Protein AF-F7RXR9-F1 (afdb_monomer_lite)

Foldseek 3Di:
DDDPDLLVVLLVCLVVLVVVNDDPVVVVSNVVVLVVDVVSVVVSVVVVVVVVVVVVVVCVVPVVVCVVVVVPVPVVVVVVVVVVVVVVVVCCVVVVVVVVVLVCCLPPDPPDDPVVNVVVVVVVVVVVVVVVVVVVVVVVCVVPPPCPPDDD

Secondary structure (DSSP, 8-state):
--PPPTTHHHHHHHHHHHTT-S-HHHHHHHHHHHTT-HHHHHHHHHHHHHHHHHHHHHHHHS-TTTHHHHHT-HHHHHHHHHHHHHHHHHHHHHHHHHHHHHHHHHHH--SS-HHHHHHHHHHHHHHHHHHHHHHHHHHHHHHS-GGGG---

Sequence (152 aa):
MNKPNPCEAVEEKLSAYLDDELTQQEQQRIYLHIQQCPECSALLQELESMRTDVKDALLTSVDARDLPTILNDQPARWLSWIGWSLFALGFLLVGGFFVWELSRELLTDTGTPWWLRLGVAGLYLGLAVLFLSVLRQRIVARKTDKYKKVNL

pLDDT: mean 82.86, std 12.62, range [37.34, 96.31]

Radius of gyration: 32.31 Å; chains: 1; bounding box: 50×61×84 Å

Structure (mmCIF, N/CA/C/O backbone):
data_AF-F7RXR9-F1
#
_entry.id   AF-F7RXR9-F1
#
loop_
_atom_site.group_PDB
_atom_site.id
_atom_site.type_symbol
_atom_site.label_atom_id
_atom_site.label_alt_id
_atom_site.label_comp_id
_atom_site.label_asym_id
_atom_site.label_entity_id
_atom_site.label_seq_id
_atom_site.pdbx_PDB_ins_code
_atom_site.Cartn_x
_atom_site.Cartn_y
_atom_site.Cartn_z
_atom_site.occupancy
_atom_site.B_iso_or_equiv
_atom_site.auth_seq_id
_atom_site.auth_comp_id
_atom_site.auth_asym_id
_atom_site.auth_atom_id
_atom_site.pdbx_PDB_model_num
ATOM 1 N N . MET A 1 1 ? -14.322 -44.757 32.107 1.00 37.34 1 MET A N 1
ATOM 2 C CA . MET A 1 1 ? -14.606 -43.466 31.447 1.00 37.34 1 MET A CA 1
ATOM 3 C C . MET A 1 1 ? -15.000 -42.497 32.545 1.00 37.34 1 MET A C 1
ATOM 5 O O . MET A 1 1 ? -16.121 -42.576 33.033 1.00 37.34 1 MET A O 1
ATOM 9 N N . ASN A 1 2 ? -14.037 -41.719 33.042 1.00 43.66 2 ASN A N 1
ATOM 10 C CA . ASN A 1 2 ? -14.269 -40.759 34.118 1.00 43.66 2 ASN A CA 1
ATOM 11 C C . ASN A 1 2 ? -15.063 -39.598 33.507 1.00 43.66 2 ASN A C 1
ATOM 13 O O . ASN A 1 2 ? -14.583 -38.988 32.555 1.00 43.66 2 ASN A O 1
ATOM 17 N N . LYS A 1 3 ? -16.306 -39.370 33.943 1.00 45.56 3 LYS A N 1
ATOM 18 C CA . LYS A 1 3 ? -17.036 -38.167 33.524 1.00 45.56 3 LYS A CA 1
ATOM 19 C C . LYS A 1 3 ? -16.271 -36.978 34.118 1.00 45.56 3 LYS A C 1
ATOM 21 O O . LYS A 1 3 ? -16.065 -37.015 35.331 1.00 45.56 3 LYS A O 1
ATOM 26 N N . PRO A 1 4 ? -15.835 -35.987 33.319 1.00 56.62 4 PRO A N 1
ATOM 27 C CA . PRO A 1 4 ? -15.226 -34.791 33.884 1.00 56.62 4 PRO A CA 1
ATOM 28 C C . PRO A 1 4 ? -16.232 -34.167 34.846 1.00 56.62 4 PRO A C 1
ATOM 30 O O . PRO A 1 4 ? -17.446 -34.179 34.588 1.00 56.62 4 PRO A O 1
ATOM 33 N N . ASN A 1 5 ? -15.742 -33.693 35.988 1.00 71.31 5 ASN A N 1
ATOM 34 C CA . ASN A 1 5 ? -16.604 -32.983 36.920 1.00 71.31 5 ASN A CA 1
ATOM 35 C C . ASN A 1 5 ? -17.209 -31.778 36.179 1.00 71.31 5 ASN A C 1
ATOM 37 O O . ASN A 1 5 ? -16.520 -31.155 35.374 1.00 71.31 5 ASN A O 1
ATOM 41 N N . PRO A 1 6 ? -18.488 -31.433 36.408 1.00 73.50 6 PRO A N 1
ATOM 42 C CA . PRO A 1 6 ? -19.159 -30.367 35.663 1.00 73.50 6 PRO A CA 1
ATOM 43 C C . PRO A 1 6 ? -18.424 -29.019 35.736 1.00 73.50 6 PRO A C 1
ATOM 45 O O . PRO A 1 6 ? -18.551 -28.229 34.809 1.00 73.50 6 PRO A O 1
ATOM 48 N N . CYS A 1 7 ? -17.626 -28.791 36.783 1.00 83.06 7 CYS A N 1
ATOM 49 C CA . CYS A 1 7 ? -16.776 -27.611 36.935 1.00 83.06 7 CYS A CA 1
ATOM 50 C C . CYS A 1 7 ? -15.561 -27.607 35.987 1.00 83.06 7 CYS A C 1
ATOM 52 O O . CYS A 1 7 ? -15.227 -26.563 35.447 1.00 83.06 7 CYS A O 1
ATOM 54 N N . GLU A 1 8 ? -14.944 -28.763 35.719 1.00 84.44 8 GLU A N 1
ATOM 55 C CA . GLU A 1 8 ? -13.750 -28.893 34.860 1.00 84.44 8 GLU A CA 1
ATOM 56 C C . GLU A 1 8 ? -14.064 -28.494 33.408 1.00 84.44 8 GLU A C 1
ATOM 58 O O . GLU A 1 8 ? -13.323 -27.754 32.768 1.00 84.44 8 GLU A O 1
ATOM 63 N N . ALA A 1 9 ? -15.236 -28.903 32.911 1.00 85.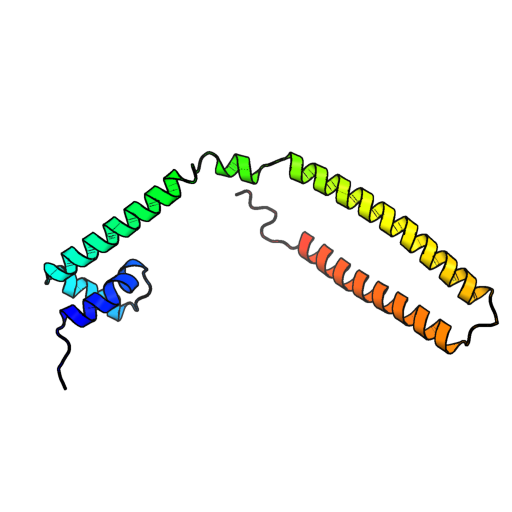00 9 ALA A N 1
ATOM 64 C CA . ALA A 1 9 ? -15.713 -28.533 31.577 1.00 85.00 9 ALA A CA 1
ATOM 65 C C . ALA A 1 9 ? -16.126 -27.052 31.457 1.00 85.00 9 ALA A C 1
ATOM 67 O O . ALA A 1 9 ? -16.234 -26.530 30.345 1.00 85.00 9 ALA A O 1
ATOM 68 N N . VAL A 1 10 ? -16.426 -26.396 32.582 1.00 88.56 10 VAL A N 1
ATOM 69 C CA . VAL A 1 10 ? -16.745 -24.964 32.628 1.00 88.56 10 VAL A CA 1
ATOM 70 C C . VAL A 1 10 ? -15.463 -24.151 32.681 1.00 88.56 10 VAL A C 1
ATOM 72 O O . VAL A 1 10 ? -15.344 -23.195 31.925 1.00 88.56 10 VAL A O 1
ATOM 75 N N . GLU A 1 11 ? -14.497 -24.567 33.498 1.00 88.69 11 GLU A N 1
ATOM 76 C CA . GLU A 1 11 ? -13.190 -23.925 33.629 1.00 88.69 11 GLU A CA 1
ATOM 77 C C . GLU A 1 11 ? -12.469 -23.801 32.280 1.00 88.69 11 GLU A C 1
ATOM 79 O O . GLU A 1 11 ? -12.067 -22.703 31.901 1.00 88.69 11 GLU A O 1
ATOM 84 N N . GLU A 1 12 ? -12.433 -24.880 31.489 1.00 89.69 12 GLU A N 1
ATOM 85 C CA . GLU A 1 12 ? -11.850 -24.880 30.137 1.00 89.69 12 GLU A CA 1
ATOM 86 C C . GLU A 1 12 ? -12.509 -23.847 29.200 1.00 89.69 12 GLU A C 1
ATOM 88 O O . GLU A 1 12 ? -11.875 -23.321 28.285 1.00 89.69 12 GLU A O 1
ATOM 93 N N . LYS A 1 13 ? -13.788 -23.528 29.429 1.00 92.12 13 LYS A N 1
ATOM 94 C CA . LYS A 1 13 ? -14.592 -22.651 28.567 1.00 92.12 13 LYS A CA 1
ATOM 95 C C . LYS A 1 13 ? -14.810 -21.246 29.128 1.00 92.12 13 LYS A C 1
ATOM 97 O O . LYS A 1 13 ? -15.444 -20.439 28.452 1.00 92.12 13 LYS A O 1
ATOM 102 N N . LEU A 1 14 ? -14.291 -20.924 30.314 1.00 92.62 14 LEU A N 1
ATOM 103 C CA . LEU A 1 14 ? -14.461 -19.604 30.938 1.00 92.62 14 LEU A CA 1
ATOM 104 C C . LEU A 1 14 ? -13.803 -18.482 30.121 1.00 92.62 14 LEU A C 1
ATOM 106 O O . LEU A 1 14 ? -14.412 -17.429 29.951 1.00 92.62 14 LEU A O 1
ATOM 110 N N . SER A 1 15 ? -12.612 -18.711 29.555 1.00 92.12 15 SER A N 1
ATOM 111 C CA . SER A 1 15 ? -11.957 -17.719 28.681 1.00 92.12 15 SER A CA 1
ATOM 112 C C . SER A 1 15 ? -12.777 -17.466 27.413 1.00 92.12 15 SER A C 1
ATOM 114 O O . SER A 1 15 ? -13.075 -16.324 27.091 1.00 92.12 15 SER A O 1
ATOM 116 N N . ALA A 1 16 ? -13.231 -18.531 26.742 1.00 91.56 16 ALA A N 1
ATOM 117 C CA . ALA A 1 16 ? -14.076 -18.414 25.550 1.00 91.56 16 ALA A CA 1
ATOM 118 C C . ALA A 1 16 ? -15.435 -17.752 25.855 1.00 91.56 16 ALA A C 1
ATOM 120 O O . ALA A 1 16 ? -16.004 -17.071 25.005 1.00 91.56 16 ALA A O 1
ATOM 121 N N . TYR A 1 17 ? -15.961 -17.943 27.070 1.00 92.56 17 TYR A N 1
ATOM 122 C CA . TYR A 1 17 ? -17.148 -17.241 27.560 1.00 92.56 17 TYR A CA 1
ATOM 123 C C . TYR A 1 17 ? -16.893 -15.734 27.731 1.00 92.56 17 TYR A C 1
ATOM 125 O O . TYR A 1 17 ? -17.744 -14.938 27.347 1.00 92.56 17 TYR A O 1
ATOM 133 N N . LEU A 1 18 ? -15.731 -15.341 28.266 1.00 91.62 18 LEU A N 1
ATOM 134 C CA . LEU A 1 18 ? -15.341 -13.939 28.472 1.00 91.62 18 LEU A CA 1
ATOM 135 C C . LEU A 1 18 ? -15.111 -13.172 27.153 1.00 91.62 18 LEU A C 1
ATOM 137 O O . LEU A 1 18 ? -15.303 -11.950 27.101 1.00 91.62 18 LEU A O 1
ATOM 141 N N . ASP A 1 19 ? -14.708 -13.892 26.107 1.00 91.25 19 ASP A N 1
ATOM 142 C CA . ASP A 1 19 ? -14.423 -13.361 24.769 1.00 91.25 19 ASP A CA 1
ATOM 143 C C . ASP A 1 19 ? -15.622 -13.446 23.797 1.00 91.25 19 ASP A C 1
ATOM 145 O O . ASP A 1 19 ? -15.492 -13.078 22.631 1.00 91.25 19 ASP A O 1
ATOM 149 N N . ASP A 1 20 ? -16.798 -13.888 24.267 1.00 90.50 20 ASP A N 1
ATOM 150 C CA . ASP A 1 20 ? -18.017 -14.090 23.460 1.00 90.50 20 ASP A CA 1
ATOM 151 C C . ASP A 1 20 ? -17.833 -15.069 22.270 1.00 90.50 20 ASP A C 1
ATOM 153 O O . ASP A 1 20 ? -18.526 -14.988 21.253 1.00 90.50 20 ASP A O 1
ATOM 157 N N . GLU A 1 21 ? -16.924 -16.042 22.394 1.00 93.50 21 GLU A N 1
ATOM 158 C CA . GLU A 1 21 ? -16.600 -17.015 21.334 1.00 93.50 21 GLU A CA 1
ATOM 159 C C . GLU A 1 21 ? -17.428 -18.311 21.402 1.00 93.50 21 GLU A C 1
ATOM 161 O O . GLU A 1 21 ? -17.322 -19.189 20.540 1.00 93.50 21 GLU A O 1
ATOM 166 N N . LEU A 1 22 ? -18.269 -18.455 22.426 1.00 92.62 22 LEU A N 1
ATOM 167 C CA . LEU A 1 22 ? -19.099 -19.641 22.619 1.00 92.62 22 LEU A CA 1
ATOM 168 C C . LEU A 1 22 ? -20.391 -19.602 21.806 1.00 92.62 22 LEU A C 1
ATOM 170 O O . LEU A 1 22 ? -20.980 -18.556 21.536 1.00 92.62 22 LEU A O 1
ATOM 174 N N . THR A 1 23 ? -20.909 -20.786 21.482 1.00 92.44 23 THR A N 1
ATOM 175 C CA . THR A 1 23 ? -22.263 -20.886 20.930 1.00 92.44 23 THR A CA 1
ATOM 176 C C . THR A 1 23 ? -23.305 -20.469 21.975 1.00 92.44 23 THR A C 1
ATOM 178 O O . THR A 1 23 ? -23.107 -20.663 23.175 1.00 92.44 23 THR A O 1
ATOM 181 N N . GLN A 1 24 ? -24.476 -19.987 21.538 1.00 91.00 24 GLN A N 1
ATOM 182 C CA . GLN A 1 24 ? -25.568 -19.603 22.455 1.00 91.00 24 GLN A CA 1
ATOM 183 C C . GLN A 1 24 ? -25.940 -20.718 23.449 1.00 91.00 24 GLN A C 1
ATOM 185 O O . GLN A 1 24 ? -26.246 -20.459 24.613 1.00 91.00 24 GLN A O 1
ATOM 190 N N . GLN A 1 25 ? -25.896 -21.979 23.005 1.00 91.44 25 GLN A N 1
ATOM 191 C CA . GLN A 1 25 ? -26.193 -23.132 23.854 1.00 91.44 25 GLN A CA 1
ATOM 192 C C . GLN A 1 25 ? -25.144 -23.326 24.958 1.00 91.44 25 GLN A C 1
ATOM 194 O O . GLN A 1 25 ? -25.486 -23.708 26.078 1.00 91.44 25 GLN A O 1
ATOM 199 N N . GLU A 1 26 ? -23.870 -23.104 24.650 1.00 90.75 26 GLU A N 1
ATOM 200 C CA . GLU A 1 26 ? -22.767 -23.230 25.603 1.00 90.75 26 GLU A CA 1
ATOM 201 C C . GLU A 1 26 ? -22.729 -22.052 26.571 1.00 90.75 26 GLU A C 1
ATOM 203 O O . GLU A 1 26 ? -22.596 -22.270 27.774 1.00 90.75 26 GLU A O 1
ATOM 208 N N . GLN A 1 27 ? -22.954 -20.838 26.070 1.00 92.19 27 GLN A N 1
ATOM 209 C CA . GLN A 1 27 ? -23.037 -19.628 26.882 1.00 92.19 27 GLN A CA 1
ATOM 210 C C . GLN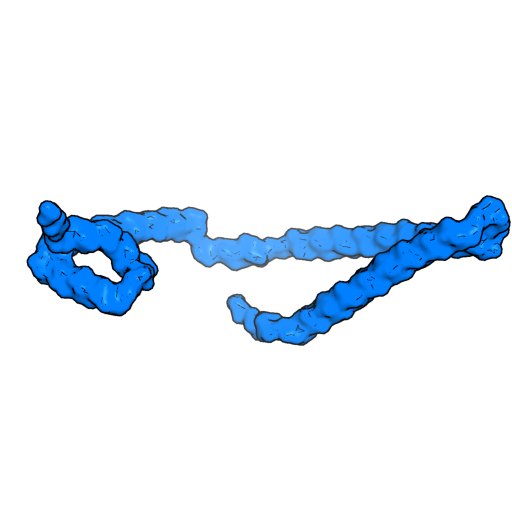 A 1 27 ? -24.142 -19.752 27.944 1.00 92.19 27 GLN A C 1
ATOM 212 O O . GLN A 1 27 ? -23.892 -19.513 29.124 1.00 92.19 27 GLN A O 1
ATOM 217 N N . GLN A 1 28 ? -25.329 -20.249 27.569 1.00 92.25 28 GLN A N 1
ATOM 218 C CA . GLN A 1 28 ? -26.424 -20.491 28.516 1.00 92.25 28 GLN A CA 1
ATOM 219 C C . GLN A 1 28 ? -26.076 -21.557 29.569 1.00 92.25 28 GLN A C 1
ATOM 221 O O . GLN A 1 28 ? -26.468 -21.439 30.730 1.00 92.25 28 GLN A O 1
ATOM 226 N N . ARG A 1 29 ? -25.352 -22.616 29.184 1.00 90.44 29 ARG A N 1
ATOM 227 C CA . ARG A 1 29 ? -24.930 -23.676 30.117 1.00 90.44 29 ARG A CA 1
ATOM 228 C C . ARG A 1 29 ? -23.943 -23.155 31.154 1.00 90.44 29 ARG A C 1
ATOM 230 O O . ARG A 1 29 ? -24.106 -23.461 32.331 1.00 90.44 29 ARG A O 1
ATOM 237 N N . ILE A 1 30 ? -22.957 -22.372 30.721 1.00 92.38 30 ILE A N 1
ATOM 238 C CA . ILE A 1 30 ? -21.977 -21.756 31.620 1.00 92.38 30 ILE A CA 1
ATOM 239 C C . ILE A 1 30 ? -22.671 -20.744 32.529 1.00 92.38 30 ILE A C 1
ATOM 241 O O . ILE A 1 30 ? -22.487 -20.818 33.739 1.00 92.38 30 ILE A O 1
ATOM 245 N N . TYR A 1 31 ? -23.553 -19.900 31.984 1.00 91.62 31 TYR A N 1
ATOM 246 C CA . TYR A 1 31 ? -24.336 -18.928 32.753 1.00 91.62 31 TYR A CA 1
ATOM 247 C C . TYR A 1 31 ? -25.132 -19.569 33.902 1.00 91.62 31 TYR A C 1
ATOM 249 O O . TYR A 1 31 ? -25.112 -19.090 35.034 1.00 91.62 31 TYR A O 1
ATOM 257 N N . LEU A 1 32 ? -25.816 -20.686 33.637 1.00 91.50 32 LEU A N 1
ATOM 258 C CA . LEU A 1 32 ? -26.549 -21.409 34.679 1.00 91.50 32 LEU A CA 1
ATOM 259 C C . LEU A 1 32 ? -25.611 -22.029 35.724 1.00 91.50 32 LEU A C 1
ATOM 261 O O . LEU A 1 32 ? -25.961 -22.084 36.901 1.00 91.50 32 LEU A O 1
ATOM 265 N N . HIS A 1 33 ? -24.427 -22.484 35.309 1.00 90.25 33 HIS A N 1
ATOM 266 C CA . HIS A 1 33 ? -23.454 -23.098 36.207 1.00 90.25 33 HIS A CA 1
ATOM 267 C C . HIS A 1 33 ? -22.802 -22.080 37.150 1.00 90.25 33 HIS A C 1
ATOM 269 O O . HIS A 1 33 ? -22.740 -22.326 38.352 1.00 90.25 33 HIS A O 1
ATOM 275 N N . ILE A 1 34 ? -22.376 -20.919 36.643 1.00 92.06 34 ILE A N 1
ATOM 276 C CA . ILE A 1 34 ? -21.756 -19.862 37.463 1.00 92.06 34 ILE A CA 1
ATOM 277 C C . ILE A 1 34 ? -22.726 -19.280 38.502 1.00 92.06 34 ILE A C 1
ATOM 279 O O . ILE A 1 34 ? -22.288 -18.835 39.555 1.00 92.06 34 ILE A O 1
ATOM 283 N N . GLN A 1 35 ? -24.044 -19.334 38.263 1.00 90.69 35 GLN A N 1
ATOM 284 C CA . GLN A 1 35 ? -25.037 -18.953 39.278 1.00 90.69 35 GLN A CA 1
ATOM 285 C C . GLN A 1 35 ? -25.132 -19.944 40.444 1.00 90.69 35 GLN A C 1
ATOM 287 O O . GLN A 1 35 ? -25.602 -19.584 41.521 1.00 90.69 35 GLN A O 1
ATOM 292 N N . GLN A 1 36 ? -24.751 -21.201 40.220 1.00 88.44 36 GLN A N 1
ATOM 293 C CA . GLN A 1 36 ? -24.929 -22.292 41.179 1.00 88.44 36 GLN A CA 1
ATOM 294 C C . GLN A 1 36 ? -23.614 -22.709 41.848 1.00 88.44 36 GLN A C 1
ATOM 296 O O . GLN A 1 36 ? -23.645 -23.284 42.935 1.00 88.44 36 GLN A O 1
ATOM 301 N N . CYS A 1 37 ? -22.469 -22.432 41.218 1.00 91.12 37 CYS A N 1
ATOM 302 C CA . CYS A 1 37 ? -21.150 -22.831 41.690 1.00 91.12 37 CYS A CA 1
ATOM 303 C C . CYS A 1 37 ? -20.310 -21.610 42.118 1.00 91.12 37 CYS A C 1
ATOM 305 O O . CYS A 1 37 ? -19.887 -20.839 41.252 1.00 91.12 37 CYS A O 1
ATOM 307 N N . PRO A 1 38 ? -20.013 -21.443 43.424 1.00 88.19 38 PRO A N 1
ATOM 308 C CA . PRO A 1 38 ? -19.213 -20.316 43.904 1.00 88.19 38 PRO A CA 1
ATOM 309 C C . PRO A 1 38 ? -17.767 -20.347 43.381 1.00 88.19 38 PRO A C 1
ATOM 311 O O . PRO A 1 38 ? -17.236 -19.299 43.027 1.00 88.19 38 PRO A O 1
ATOM 314 N N . GLU A 1 39 ? -17.164 -21.532 43.241 1.00 89.12 39 GLU A N 1
ATOM 315 C CA . GLU A 1 39 ? -15.799 -21.716 42.712 1.00 89.12 39 GLU A CA 1
ATOM 316 C C . GLU A 1 39 ? -15.660 -21.167 41.279 1.00 89.12 39 GLU A C 1
ATOM 318 O O . GLU A 1 39 ? -14.810 -20.324 41.004 1.00 89.12 39 GLU A O 1
ATOM 323 N N . CYS A 1 40 ? -16.549 -21.571 40.363 1.00 90.75 40 CYS A N 1
ATOM 324 C CA . CYS A 1 40 ? -16.501 -21.108 38.972 1.00 90.75 40 CYS A CA 1
ATOM 325 C C . CYS A 1 40 ? -16.830 -19.615 38.831 1.00 90.75 40 CYS A C 1
ATOM 327 O O . CYS A 1 40 ? -16.322 -18.963 37.922 1.00 90.75 40 CYS A O 1
ATOM 329 N N . SER A 1 41 ? -17.664 -19.064 39.722 1.00 90.62 41 SER A N 1
ATOM 330 C CA . SER A 1 41 ? -17.937 -17.622 39.744 1.00 90.62 41 SER A CA 1
ATOM 331 C C . SER A 1 41 ? -16.717 -16.806 40.186 1.00 90.62 41 SER A C 1
ATOM 333 O O . SER A 1 41 ? -16.444 -15.759 39.603 1.00 90.62 41 SER A O 1
ATOM 335 N N . ALA A 1 42 ? -15.945 -17.315 41.153 1.00 93.19 42 ALA A N 1
ATOM 336 C CA . ALA A 1 42 ? -14.715 -16.680 41.614 1.00 93.19 42 ALA A CA 1
ATOM 337 C C . ALA A 1 42 ? -13.632 -16.695 40.524 1.00 93.19 42 ALA A C 1
ATOM 339 O O . ALA A 1 42 ? -13.012 -15.664 40.270 1.00 93.19 42 ALA A O 1
ATOM 340 N N . LEU A 1 43 ? -13.470 -17.824 39.822 1.00 91.75 43 LEU A N 1
ATOM 341 C CA . LEU A 1 43 ? -12.545 -17.942 38.687 1.00 91.75 43 LEU A CA 1
ATOM 342 C C . LE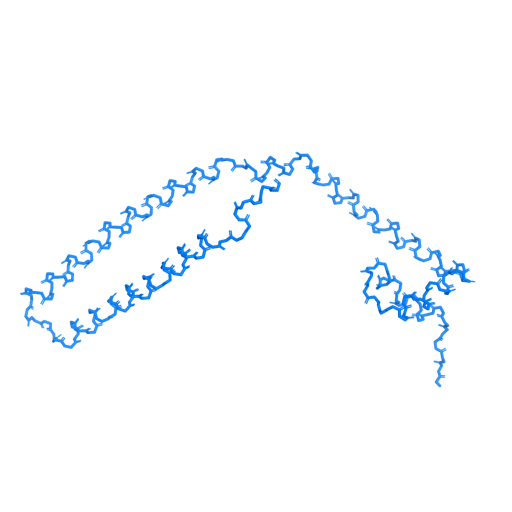U A 1 43 ? -12.887 -16.967 37.551 1.00 91.75 43 LEU A C 1
ATOM 344 O O . LEU A 1 43 ? -11.997 -16.323 37.000 1.00 91.75 43 LEU A O 1
ATOM 348 N N . LEU A 1 44 ? -14.174 -16.817 37.210 1.00 93.44 44 LEU A N 1
ATOM 349 C CA . LEU A 1 44 ? -14.603 -15.839 36.205 1.00 93.44 44 LEU A CA 1
ATOM 350 C C . LEU A 1 44 ? -14.234 -14.407 36.623 1.00 93.44 44 LEU A C 1
ATOM 352 O O . LEU A 1 44 ? -13.713 -13.646 35.811 1.00 93.44 44 LEU A O 1
ATOM 356 N N . GLN A 1 45 ? -14.466 -14.057 37.890 1.00 93.56 45 GLN A N 1
ATOM 357 C CA . GLN A 1 45 ? -14.164 -12.727 38.419 1.00 93.56 45 GLN A CA 1
ATOM 358 C C . GLN A 1 45 ? -12.655 -12.424 38.410 1.00 93.56 45 GLN A C 1
ATOM 360 O O . GLN A 1 45 ? -12.246 -11.299 38.121 1.00 93.56 45 GLN A O 1
ATOM 365 N N . GLU A 1 46 ? -11.818 -13.424 38.691 1.00 94.69 46 GLU A N 1
ATOM 366 C CA . GLU A 1 46 ? -10.362 -13.306 38.593 1.00 94.69 46 GLU A CA 1
ATOM 367 C C . GLU A 1 46 ? -9.923 -13.030 37.144 1.00 94.69 46 GLU A C 1
ATOM 369 O O . GLU A 1 46 ? -9.192 -12.067 36.894 1.00 94.69 46 GLU A O 1
ATOM 374 N N . LEU A 1 47 ? -10.442 -13.786 36.173 1.00 93.50 47 LEU A N 1
ATOM 375 C CA . LEU A 1 47 ? -10.167 -13.560 34.748 1.00 93.50 47 LEU A CA 1
ATOM 376 C C . LEU A 1 47 ? -10.633 -12.168 34.279 1.00 93.50 47 LEU A C 1
ATOM 378 O O . LEU A 1 47 ? -9.916 -11.485 33.541 1.00 93.50 47 LEU A O 1
ATOM 382 N N . GLU A 1 48 ? -11.801 -11.709 34.738 1.00 94.00 48 GLU A N 1
ATOM 383 C CA . GLU A 1 48 ? -12.311 -10.358 34.470 1.00 94.00 48 GLU A CA 1
ATOM 384 C C . GLU A 1 48 ? -11.395 -9.262 35.037 1.00 94.00 48 GLU A C 1
ATOM 386 O O . GLU A 1 48 ? -11.147 -8.255 34.359 1.00 94.00 48 GLU A O 1
ATOM 391 N N . SER A 1 49 ? -10.846 -9.454 36.243 1.00 94.19 49 SER A N 1
ATOM 392 C CA . SER A 1 49 ? -9.889 -8.503 36.825 1.00 94.19 49 SER A CA 1
ATOM 393 C C . SER A 1 49 ? -8.591 -8.425 36.021 1.00 94.19 49 SER A C 1
ATOM 395 O O . SER A 1 49 ? -8.182 -7.326 35.653 1.00 94.19 49 SER A O 1
ATOM 397 N N . MET A 1 50 ? -8.015 -9.565 35.618 1.00 90.00 50 MET A N 1
ATOM 398 C CA . MET A 1 50 ? -6.790 -9.588 34.808 1.00 90.00 50 MET A CA 1
ATOM 399 C C . MET A 1 50 ? -6.992 -8.896 33.455 1.00 90.00 50 MET A C 1
ATOM 401 O O . MET A 1 50 ? -6.139 -8.130 33.004 1.00 90.00 50 MET A O 1
ATOM 405 N N . ARG A 1 51 ? -8.143 -9.121 32.803 1.00 89.75 51 ARG A N 1
ATOM 406 C CA . ARG A 1 51 ? -8.507 -8.435 31.553 1.00 89.75 51 ARG A CA 1
ATOM 407 C C . ARG A 1 51 ? -8.579 -6.923 31.744 1.00 89.75 51 ARG A C 1
ATOM 409 O O . ARG A 1 51 ? -8.137 -6.173 30.871 1.00 89.75 51 ARG A O 1
ATOM 416 N N . THR A 1 52 ? -9.156 -6.484 32.858 1.00 87.50 52 THR A N 1
ATOM 417 C CA . THR A 1 52 ? -9.292 -5.063 33.189 1.00 87.50 52 THR A CA 1
ATOM 418 C C . THR A 1 52 ? -7.925 -4.435 33.439 1.00 87.50 52 THR A C 1
ATOM 420 O O . THR A 1 52 ? -7.626 -3.412 32.831 1.00 87.50 52 THR A O 1
ATOM 423 N N . ASP A 1 53 ? -7.048 -5.097 34.193 1.00 88.69 53 ASP A N 1
ATOM 424 C CA . ASP A 1 53 ? -5.687 -4.623 34.463 1.00 88.69 53 ASP A CA 1
ATOM 425 C C . ASP A 1 53 ? -4.850 -4.496 33.180 1.00 88.69 53 ASP A C 1
ATOM 427 O O . ASP A 1 53 ? -4.156 -3.499 32.976 1.00 88.69 53 ASP A O 1
ATOM 431 N N . VAL A 1 54 ? -4.941 -5.472 32.268 1.00 86.62 54 VAL A N 1
ATOM 432 C CA . VAL A 1 54 ? -4.267 -5.409 30.958 1.00 86.62 54 VAL A CA 1
ATOM 433 C C . VAL A 1 54 ? -4.823 -4.267 30.112 1.00 86.62 54 VAL A C 1
ATOM 435 O O . VAL A 1 54 ? -4.061 -3.530 29.481 1.00 86.62 54 VAL A O 1
ATOM 438 N N . LYS A 1 55 ? -6.148 -4.101 30.090 1.00 82.88 55 LYS A N 1
ATOM 439 C CA . LYS A 1 55 ? -6.806 -3.015 29.361 1.00 82.88 55 LYS A CA 1
ATOM 440 C C . LYS A 1 55 ? -6.375 -1.656 29.905 1.00 82.88 55 LYS A C 1
ATOM 442 O O . LYS A 1 55 ? -6.035 -0.779 29.116 1.00 82.88 55 LYS A O 1
ATOM 447 N N . ASP A 1 56 ? -6.331 -1.498 31.220 1.00 81.19 56 ASP A N 1
ATOM 448 C CA . ASP A 1 56 ? -5.915 -0.259 31.866 1.00 81.19 56 ASP A CA 1
ATOM 449 C C . ASP A 1 56 ? -4.420 0.004 31.660 1.00 81.19 56 ASP A C 1
ATOM 451 O O . ASP A 1 56 ? -4.041 1.138 31.371 1.00 81.19 56 ASP A O 1
ATOM 455 N N . ALA A 1 57 ? -3.560 -1.018 31.681 1.00 79.50 57 ALA A N 1
ATOM 456 C CA . ALA A 1 57 ? -2.144 -0.878 31.338 1.00 79.50 57 ALA A CA 1
ATOM 457 C C . ALA A 1 57 ? -1.937 -0.433 29.876 1.00 79.50 57 ALA A C 1
ATOM 459 O O . ALA A 1 57 ? -1.128 0.459 29.604 1.00 79.50 57 ALA A O 1
ATOM 460 N N . LEU A 1 58 ? -2.703 -0.996 28.933 1.00 72.31 58 LEU A N 1
ATOM 461 C CA . LEU A 1 58 ? -2.680 -0.586 27.525 1.00 72.31 58 LEU A CA 1
ATOM 462 C C . LEU A 1 58 ? -3.183 0.852 27.343 1.00 72.31 58 LEU A C 1
ATOM 464 O O . LEU A 1 58 ? -2.537 1.636 26.648 1.00 72.31 58 LEU A O 1
ATOM 468 N N . LEU A 1 59 ? -4.283 1.226 28.002 1.00 64.88 59 LEU A N 1
ATOM 469 C CA . LEU A 1 59 ? -4.832 2.586 27.957 1.00 64.88 59 LEU A CA 1
ATOM 470 C C . LEU A 1 59 ? -3.927 3.609 28.655 1.00 64.88 59 LEU A C 1
ATOM 472 O O . LEU A 1 59 ? -3.847 4.752 28.219 1.00 64.88 59 LEU A O 1
ATOM 476 N N . THR A 1 60 ? -3.191 3.208 29.690 1.00 63.12 60 THR A N 1
ATOM 477 C CA . THR A 1 60 ? -2.197 4.073 30.342 1.00 63.12 60 THR A CA 1
ATOM 478 C C . THR A 1 60 ? -0.988 4.312 29.432 1.00 63.12 60 THR A C 1
ATOM 480 O O . THR A 1 60 ? -0.374 5.375 29.488 1.00 63.12 60 THR A O 1
ATOM 483 N N . SER A 1 61 ? -0.652 3.352 28.561 1.00 62.06 61 SER A N 1
ATOM 484 C CA . SER A 1 61 ? 0.447 3.490 27.593 1.00 62.06 61 SER A CA 1
ATOM 485 C C . SER A 1 61 ? 0.091 4.304 26.341 1.00 62.06 61 SER A C 1
ATOM 487 O O . SER A 1 61 ? 0.985 4.804 25.660 1.00 62.06 61 SER A O 1
ATOM 489 N N . VAL A 1 62 ? -1.201 4.467 26.045 1.00 60.97 62 VAL A N 1
ATOM 490 C CA . VAL A 1 62 ? -1.703 5.240 24.906 1.00 60.97 62 VAL A CA 1
ATOM 491 C C . VAL A 1 62 ? -2.784 6.181 25.426 1.00 60.97 62 VAL A C 1
ATOM 493 O O . VAL A 1 62 ? -3.960 5.818 25.446 1.00 60.97 62 VAL A O 1
ATOM 496 N N . ASP A 1 63 ? -2.406 7.396 25.848 1.00 65.56 63 ASP A N 1
ATOM 497 C CA . ASP A 1 63 ? -3.407 8.421 26.157 1.00 65.56 63 ASP A CA 1
ATOM 498 C C . ASP A 1 63 ? -4.216 8.665 24.874 1.00 65.56 63 ASP A C 1
ATOM 500 O O . ASP A 1 63 ? -3.699 9.130 23.854 1.00 65.56 63 ASP A O 1
ATOM 504 N N . ALA A 1 64 ? -5.502 8.313 24.898 1.00 61.62 64 ALA A N 1
ATOM 505 C CA . ALA A 1 64 ? -6.404 8.473 23.761 1.00 61.62 64 ALA A CA 1
ATOM 506 C C . ALA A 1 64 ? -6.477 9.936 23.275 1.00 61.62 64 ALA A C 1
ATOM 508 O O . ALA A 1 64 ? -6.888 10.187 22.141 1.00 61.62 64 ALA A O 1
ATOM 509 N N . ARG A 1 65 ? -6.044 10.901 24.104 1.00 60.06 65 ARG A N 1
ATOM 510 C CA . ARG A 1 65 ? -5.887 12.315 23.732 1.00 60.06 65 ARG A CA 1
ATOM 511 C C . ARG A 1 65 ? -4.729 12.596 22.775 1.00 60.06 65 ARG A C 1
ATOM 513 O O . ARG A 1 65 ? -4.843 13.538 21.996 1.00 60.06 65 ARG A O 1
ATOM 520 N N . ASP A 1 66 ? -3.668 11.793 22.786 1.00 65.56 66 ASP A N 1
ATOM 521 C CA . ASP A 1 66 ? -2.488 11.985 21.928 1.00 65.56 66 ASP A CA 1
ATOM 522 C C . ASP A 1 66 ? -2.612 11.271 20.576 1.00 65.56 66 ASP A C 1
ATOM 524 O O . ASP A 1 66 ? -1.918 11.605 19.612 1.00 65.56 66 ASP A O 1
ATOM 528 N N . LEU A 1 67 ? -3.554 10.330 20.473 1.00 68.69 67 LEU A N 1
ATOM 529 C CA . LEU A 1 67 ? -3.879 9.605 19.250 1.00 68.69 67 LEU A CA 1
ATOM 530 C C . LEU A 1 67 ? -4.105 10.527 18.026 1.00 68.69 67 LEU A C 1
ATOM 532 O O . LEU A 1 67 ? -3.462 10.291 17.000 1.00 68.69 67 LEU A O 1
ATOM 536 N N . PRO A 1 68 ? -4.920 11.605 18.084 1.00 63.91 68 PRO A N 1
ATOM 537 C CA . PRO A 1 68 ? -5.081 12.517 16.948 1.00 63.91 68 PRO A CA 1
ATOM 538 C C . PRO A 1 68 ? -3.792 13.263 16.575 1.00 63.91 68 PRO A C 1
ATOM 540 O O . PRO A 1 68 ? -3.607 13.589 15.404 1.00 63.91 68 PRO A O 1
ATOM 543 N N . THR A 1 69 ? -2.890 13.511 17.525 1.00 66.94 69 THR A N 1
ATOM 544 C CA . THR A 1 69 ? -1.618 14.211 17.290 1.00 66.94 69 THR A CA 1
ATOM 545 C C . THR A 1 69 ? -0.639 13.329 16.512 1.00 66.94 69 THR A C 1
ATOM 547 O O . THR A 1 69 ? -0.024 13.796 15.559 1.00 66.94 69 THR A O 1
ATOM 550 N N . ILE A 1 70 ? -0.564 12.036 16.848 1.00 66.50 70 ILE A N 1
ATOM 551 C CA . ILE A 1 70 ? 0.282 11.050 16.151 1.00 66.50 70 ILE A CA 1
ATOM 552 C C . ILE A 1 70 ? -0.289 10.709 14.766 1.00 66.50 70 ILE A C 1
ATOM 554 O O . ILE A 1 70 ? 0.446 10.585 13.788 1.00 66.50 70 ILE A O 1
ATOM 558 N N . LEU A 1 71 ? -1.614 10.573 14.650 1.00 67.38 71 LEU A N 1
ATOM 559 C CA . LEU A 1 71 ? -2.273 10.311 13.364 1.00 67.38 71 LEU A CA 1
ATOM 560 C C . LEU A 1 71 ? -2.197 11.503 12.403 1.00 67.38 71 LEU A C 1
ATOM 562 O O . LEU A 1 71 ? -2.198 11.310 11.185 1.00 67.38 71 LEU A O 1
ATOM 566 N N . ASN A 1 72 ? -2.132 12.727 12.929 1.00 64.19 72 ASN A N 1
ATOM 567 C CA . ASN A 1 72 ? -2.108 13.954 12.142 1.00 64.19 72 ASN A CA 1
ATOM 568 C C . ASN A 1 72 ? -0.707 14.579 12.066 1.00 64.19 72 ASN A C 1
ATOM 570 O O . ASN A 1 72 ? -0.574 15.803 12.006 1.00 64.19 72 ASN A O 1
ATOM 574 N N . ASP A 1 73 ? 0.334 13.743 12.035 1.00 62.50 73 ASP A N 1
ATOM 575 C CA . ASP A 1 73 ? 1.716 14.194 11.898 1.00 62.50 73 ASP A CA 1
ATOM 576 C C . ASP A 1 73 ? 1.959 14.758 10.481 1.00 62.50 73 ASP A C 1
ATOM 578 O O . ASP A 1 73 ? 2.302 14.094 9.495 1.00 62.50 73 ASP A O 1
ATOM 582 N N . GLN A 1 74 ? 1.702 16.056 10.369 1.00 58.66 74 GLN A N 1
ATOM 583 C CA . GLN A 1 74 ? 1.696 16.851 9.151 1.00 58.66 74 GLN A CA 1
ATOM 584 C C . GLN A 1 74 ? 3.040 16.927 8.385 1.00 58.66 74 GLN A C 1
ATOM 586 O O . GLN A 1 74 ? 2.981 16.999 7.147 1.00 58.66 74 GLN A O 1
ATOM 591 N N . PRO A 1 75 ? 4.246 16.877 9.007 1.00 62.56 75 PRO A N 1
ATOM 592 C CA . PRO A 1 75 ? 5.495 16.960 8.242 1.00 62.56 75 PRO A CA 1
ATOM 593 C C . PRO A 1 75 ? 5.734 15.732 7.346 1.00 62.56 75 PRO A C 1
ATOM 595 O O . PRO A 1 75 ? 6.276 15.873 6.246 1.00 62.56 75 PRO A O 1
ATOM 598 N N . ALA A 1 76 ? 5.250 14.547 7.736 1.00 62.94 76 ALA A N 1
ATOM 599 C CA . ALA A 1 76 ? 5.385 13.322 6.940 1.00 62.94 76 ALA A CA 1
ATOM 600 C C . ALA A 1 76 ? 4.614 13.403 5.609 1.00 62.94 76 ALA A C 1
ATOM 602 O O . ALA A 1 76 ? 5.050 12.890 4.571 1.00 62.94 76 ALA A O 1
ATOM 603 N N . ARG A 1 77 ? 3.477 14.108 5.611 1.00 66.00 77 ARG A N 1
ATOM 604 C CA . ARG A 1 77 ? 2.618 14.271 4.432 1.00 66.00 77 ARG A CA 1
ATOM 605 C C . ARG A 1 77 ? 3.240 15.201 3.389 1.00 66.00 77 ARG A C 1
ATOM 607 O O . ARG A 1 77 ? 3.086 14.960 2.192 1.00 66.00 77 ARG A O 1
ATOM 614 N N . TRP A 1 78 ? 3.968 16.229 3.831 1.00 77.25 78 TRP A N 1
ATOM 615 C CA . TRP A 1 78 ? 4.623 17.187 2.935 1.00 77.25 78 TRP A CA 1
ATOM 616 C C . TRP A 1 78 ? 5.909 16.619 2.317 1.00 77.25 78 TRP A C 1
ATOM 618 O O . TRP A 1 78 ? 6.084 16.708 1.101 1.00 77.25 78 TRP A O 1
ATOM 628 N N . LEU A 1 79 ? 6.738 15.918 3.106 1.00 82.94 79 LEU A N 1
ATOM 629 C CA . LEU A 1 79 ? 7.893 15.169 2.583 1.00 82.94 79 LEU A CA 1
ATOM 630 C C . LEU A 1 79 ? 7.471 14.125 1.549 1.00 82.94 79 LEU A C 1
ATOM 632 O O . LEU A 1 79 ? 8.112 13.988 0.509 1.00 82.94 79 LEU A O 1
ATOM 636 N N . SER A 1 80 ? 6.360 13.431 1.804 1.00 80.00 80 SER A N 1
ATOM 637 C CA . SER A 1 80 ? 5.815 12.458 0.859 1.00 80.00 80 SER A CA 1
ATOM 63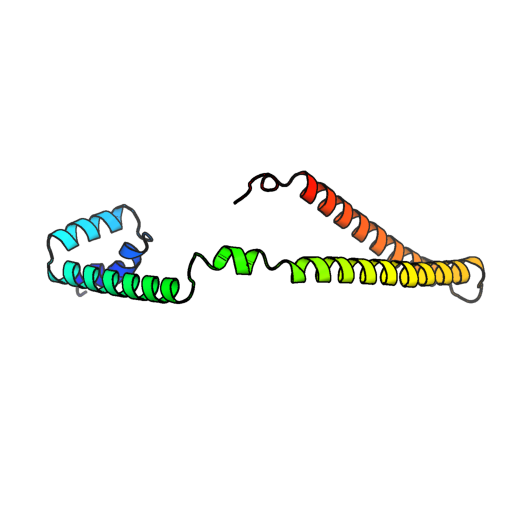8 C C . SER A 1 80 ? 5.473 13.108 -0.484 1.00 80.00 80 SER A C 1
ATOM 640 O O . SER A 1 80 ? 5.812 12.570 -1.533 1.00 80.00 80 SER A O 1
ATOM 642 N N . TRP A 1 81 ? 4.848 14.288 -0.483 1.00 84.69 81 TRP A N 1
ATOM 643 C CA . TRP A 1 81 ? 4.508 14.998 -1.721 1.00 84.69 81 TRP A CA 1
ATOM 644 C C . TRP A 1 81 ? 5.740 15.460 -2.506 1.00 84.69 81 TRP A C 1
ATOM 646 O O . TRP A 1 81 ? 5.780 15.314 -3.731 1.00 84.69 81 TRP A O 1
ATOM 656 N N . ILE A 1 82 ? 6.761 15.964 -1.809 1.00 90.62 82 ILE A N 1
ATOM 657 C CA . ILE A 1 82 ? 8.037 16.353 -2.423 1.00 90.62 82 ILE A CA 1
ATOM 658 C C . ILE A 1 82 ? 8.735 15.128 -3.018 1.00 90.62 82 ILE A C 1
ATOM 660 O O . ILE A 1 82 ? 9.151 15.164 -4.175 1.00 90.62 82 ILE A O 1
ATOM 664 N N . GLY A 1 83 ? 8.797 14.025 -2.267 1.00 91.62 83 GLY A N 1
ATOM 665 C CA . GLY A 1 83 ? 9.394 12.770 -2.721 1.00 91.62 83 GLY A CA 1
ATOM 666 C C . GLY A 1 83 ? 8.720 12.230 -3.982 1.00 91.62 83 GLY A C 1
ATOM 667 O O . GLY A 1 83 ? 9.397 11.939 -4.966 1.00 91.62 83 GLY A O 1
ATOM 668 N N . TRP A 1 84 ? 7.385 12.177 -4.003 1.00 92.38 84 TRP A N 1
ATOM 669 C CA . TRP A 1 84 ? 6.632 11.752 -5.188 1.00 92.38 84 TRP A CA 1
ATOM 670 C C . TRP A 1 84 ? 6.828 12.687 -6.385 1.00 92.38 84 TRP A C 1
ATOM 672 O O . TRP A 1 84 ? 6.908 12.207 -7.514 1.00 92.38 84 TRP A O 1
ATOM 682 N N . SER A 1 85 ? 6.941 13.997 -6.156 1.00 92.88 85 SER A N 1
ATOM 683 C CA . SER A 1 85 ? 7.177 14.974 -7.227 1.00 92.88 85 SER A CA 1
ATOM 684 C C . SER A 1 85 ? 8.562 14.800 -7.851 1.00 92.88 85 SER A C 1
ATOM 686 O O . SER A 1 85 ? 8.683 14.735 -9.074 1.00 92.88 85 SER A O 1
ATOM 688 N N . LEU A 1 86 ? 9.600 14.661 -7.020 1.00 95.19 86 LEU A N 1
ATOM 689 C CA . LEU A 1 86 ? 10.972 14.448 -7.478 1.00 95.19 86 LEU A CA 1
ATOM 690 C C . LEU A 1 86 ? 11.115 13.100 -8.199 1.00 95.19 86 LEU A C 1
ATOM 692 O O . LEU A 1 86 ? 11.748 13.023 -9.251 1.00 95.19 86 LEU A O 1
ATOM 696 N N . PHE A 1 87 ? 10.470 12.053 -7.677 1.00 91.75 87 PHE A N 1
ATOM 697 C CA . PHE A 1 87 ? 10.442 10.734 -8.303 1.00 91.75 87 PHE A CA 1
ATOM 698 C C . PHE A 1 87 ? 9.732 10.757 -9.662 1.00 91.75 87 PHE A C 1
ATOM 700 O O . PHE A 1 87 ? 10.264 10.235 -10.640 1.00 91.75 87 PHE A O 1
ATOM 707 N N . ALA A 1 88 ? 8.563 11.400 -9.752 1.00 92.88 88 ALA A N 1
ATOM 708 C CA . ALA A 1 88 ? 7.829 11.535 -11.008 1.00 92.88 88 ALA A CA 1
ATOM 709 C C . ALA A 1 88 ? 8.630 12.319 -12.058 1.00 92.88 88 ALA A C 1
ATOM 711 O O . ALA A 1 88 ? 8.672 11.917 -13.220 1.00 92.88 88 ALA A O 1
ATOM 712 N N . LEU A 1 89 ? 9.306 13.396 -11.647 1.00 96.19 89 LEU A N 1
ATOM 713 C CA . LEU A 1 89 ? 10.180 14.175 -12.521 1.00 96.19 89 LEU A CA 1
ATOM 714 C C . LEU A 1 89 ? 11.362 13.336 -13.031 1.00 96.19 89 LEU A C 1
ATOM 716 O O . LEU A 1 89 ? 11.623 13.316 -14.232 1.00 96.19 89 LEU A O 1
ATOM 720 N N . GLY A 1 90 ? 12.042 12.607 -12.142 1.00 95.31 90 GLY A N 1
ATOM 721 C CA . GLY A 1 90 ? 13.140 11.712 -12.516 1.00 95.31 90 GLY A CA 1
ATOM 722 C C . GLY A 1 90 ? 12.692 10.610 -13.477 1.00 95.31 90 GLY A C 1
ATOM 723 O O . GLY A 1 90 ? 13.343 10.374 -14.494 1.00 95.31 90 GLY A O 1
ATOM 724 N N . PHE A 1 91 ? 11.540 9.989 -13.209 1.00 93.44 91 PHE A N 1
ATOM 725 C CA . PHE A 1 91 ? 10.957 8.977 -14.088 1.00 93.44 91 PHE A CA 1
ATOM 726 C C . PHE A 1 91 ? 10.636 9.535 -15.480 1.00 93.44 91 PHE A C 1
ATOM 728 O O . P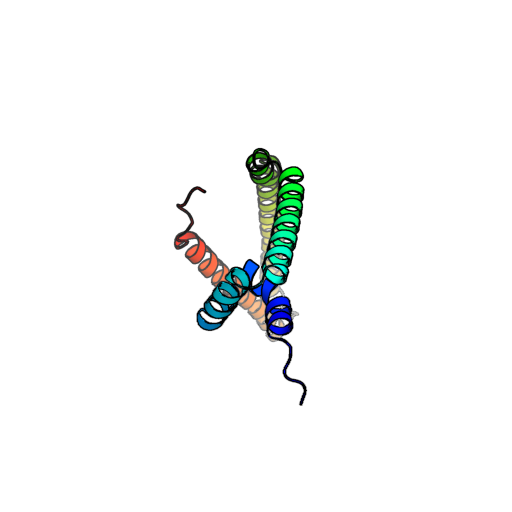HE A 1 91 ? 10.883 8.864 -16.478 1.00 93.44 91 PHE A O 1
ATOM 735 N N . LEU A 1 92 ? 10.134 10.771 -15.566 1.00 93.69 92 LEU A N 1
ATOM 736 C CA . LEU A 1 92 ? 9.820 11.425 -16.838 1.00 93.69 92 LEU A CA 1
ATOM 737 C C . LEU A 1 92 ? 11.089 11.705 -17.656 1.00 93.69 92 LEU A C 1
ATOM 739 O O . LEU A 1 92 ? 11.118 11.403 -18.847 1.00 93.69 92 LEU A O 1
ATOM 743 N N . LEU A 1 93 ? 12.150 12.216 -17.025 1.00 95.06 93 LEU A N 1
ATOM 744 C CA . LEU A 1 93 ? 13.424 12.493 -17.700 1.00 95.06 93 LEU A CA 1
ATOM 745 C C . LEU A 1 93 ? 14.105 11.211 -18.195 1.00 95.06 93 LEU A C 1
ATOM 747 O O . LEU A 1 93 ? 14.478 11.122 -19.364 1.00 95.06 93 LEU A O 1
ATOM 751 N N . VAL A 1 94 ? 14.230 10.205 -17.323 1.00 92.75 94 VAL A N 1
ATOM 752 C CA . VAL A 1 94 ? 14.858 8.921 -17.669 1.00 92.75 94 VAL A CA 1
ATOM 753 C C . VAL A 1 94 ? 14.015 8.182 -18.704 1.00 92.75 94 VAL A C 1
ATOM 755 O O . VAL A 1 94 ? 14.543 7.749 -19.724 1.00 92.75 94 VAL A O 1
ATOM 758 N N . GLY A 1 95 ? 12.701 8.088 -18.494 1.00 89.69 95 GLY A N 1
ATOM 759 C CA . GLY A 1 95 ? 11.785 7.461 -19.443 1.00 89.69 95 GLY A CA 1
ATOM 760 C C . GLY A 1 95 ? 11.810 8.145 -20.811 1.00 89.69 95 GLY A C 1
ATOM 761 O O . GLY A 1 95 ? 11.875 7.463 -21.829 1.00 89.69 95 GLY A O 1
ATOM 762 N N . GLY A 1 96 ? 11.836 9.480 -20.845 1.00 90.19 96 GLY A N 1
ATOM 763 C CA . GLY A 1 96 ? 11.957 10.257 -22.079 1.00 90.19 96 GLY A CA 1
ATOM 764 C C . GLY A 1 96 ? 13.265 9.990 -22.824 1.00 90.19 96 GLY A C 1
ATOM 765 O O . GLY A 1 96 ? 13.236 9.765 -24.032 1.00 90.19 96 GLY A O 1
ATOM 766 N N . PHE A 1 97 ? 14.393 9.939 -22.110 1.00 92.75 97 PHE A N 1
ATOM 767 C CA . PHE A 1 97 ? 15.688 9.573 -22.690 1.00 92.75 97 PHE A CA 1
ATOM 768 C C . PHE A 1 97 ? 15.680 8.149 -23.267 1.00 92.75 97 PHE A C 1
ATOM 770 O O . PHE A 1 97 ? 16.102 7.948 -24.401 1.00 92.75 97 PHE A O 1
ATOM 777 N N . PHE A 1 98 ? 15.132 7.175 -22.534 1.00 87.38 98 PHE A N 1
ATOM 778 C CA . PHE A 1 98 ? 14.995 5.796 -23.014 1.00 87.38 98 PHE A CA 1
ATOM 779 C C . PHE A 1 98 ? 14.128 5.696 -24.274 1.00 87.38 98 PHE A C 1
ATOM 781 O O . PHE A 1 98 ? 14.491 4.992 -25.213 1.00 87.38 98 PHE A O 1
ATOM 788 N N . VAL A 1 99 ? 12.993 6.402 -24.315 1.00 86.94 99 VAL A N 1
ATOM 789 C CA . VAL A 1 99 ? 12.117 6.437 -25.497 1.00 86.94 99 VAL A CA 1
ATOM 790 C C . VAL A 1 99 ? 12.828 7.089 -26.681 1.00 86.94 99 VAL A C 1
ATOM 792 O O . VAL A 1 99 ? 12.723 6.594 -27.803 1.00 86.94 99 VAL A O 1
ATOM 795 N N . TRP A 1 100 ? 13.566 8.174 -26.440 1.00 88.50 100 TRP A N 1
ATOM 796 C CA . TRP A 1 100 ? 14.348 8.852 -27.467 1.00 88.50 100 TRP A CA 1
ATOM 797 C C . TRP A 1 100 ? 15.421 7.933 -28.060 1.00 88.50 100 TRP A C 1
ATOM 799 O O . TRP A 1 100 ? 15.459 7.757 -29.278 1.00 88.50 100 TRP A O 1
ATOM 809 N N . GLU A 1 101 ? 16.234 7.292 -27.220 1.00 84.94 101 GLU A N 1
ATOM 810 C CA . GLU A 1 101 ? 17.297 6.387 -27.669 1.00 84.94 101 GLU A CA 1
ATOM 811 C C . GLU A 1 101 ? 16.721 5.188 -28.434 1.00 84.94 101 GLU A C 1
ATOM 813 O O . GLU A 1 101 ? 17.158 4.892 -29.545 1.00 84.94 101 GLU A O 1
ATOM 818 N N . LEU A 1 102 ? 15.646 4.584 -27.912 1.00 82.88 102 LEU A N 1
ATOM 819 C CA . LEU A 1 102 ? 14.938 3.497 -28.586 1.00 82.88 102 LEU A CA 1
ATOM 820 C C . LEU A 1 102 ? 14.417 3.935 -29.960 1.00 82.88 102 LEU A C 1
ATOM 822 O O . LEU A 1 102 ? 14.548 3.201 -30.937 1.00 82.88 102 LEU A O 1
ATOM 826 N N . SER A 1 103 ? 13.840 5.136 -30.058 1.00 81.56 103 SER A N 1
ATOM 827 C CA . SER A 1 103 ? 13.341 5.665 -31.331 1.00 81.56 103 SER A CA 1
ATOM 828 C C . SER A 1 103 ? 14.468 5.881 -32.342 1.00 81.56 103 SER A C 1
ATOM 830 O O . SER A 1 103 ? 14.316 5.541 -33.515 1.00 81.56 103 SER A O 1
ATOM 832 N N . ARG A 1 104 ? 15.625 6.371 -31.883 1.00 83.31 104 ARG A N 1
ATOM 833 C CA . ARG A 1 104 ? 16.806 6.601 -32.715 1.00 83.31 104 ARG A CA 1
ATOM 834 C C . ARG A 1 104 ? 17.362 5.287 -33.258 1.00 83.31 104 ARG A C 1
ATOM 836 O O . ARG A 1 104 ? 17.631 5.202 -34.457 1.00 83.31 104 ARG A O 1
ATOM 843 N N . GLU A 1 105 ? 17.493 4.275 -32.408 1.00 78.38 105 GLU A N 1
ATOM 844 C CA . GLU A 1 105 ? 18.020 2.959 -32.777 1.00 78.38 105 GLU A CA 1
ATOM 845 C C . GLU A 1 105 ? 17.056 2.185 -33.692 1.00 78.38 105 GLU A C 1
ATOM 847 O O . GLU A 1 105 ? 17.489 1.548 -34.653 1.00 78.38 105 GLU A O 1
ATOM 852 N N . LEU A 1 106 ? 15.737 2.305 -33.478 1.00 75.44 106 LEU A N 1
ATOM 853 C CA . LEU A 1 106 ? 14.734 1.699 -34.363 1.00 75.44 106 LEU A CA 1
ATOM 854 C C . LEU A 1 106 ? 14.691 2.344 -35.754 1.00 75.44 106 LEU A C 1
ATOM 856 O O . LEU A 1 106 ? 14.511 1.620 -36.737 1.00 75.44 106 LEU A O 1
ATOM 860 N N . LEU A 1 107 ? 14.805 3.676 -35.830 1.00 73.62 107 LEU A N 1
ATOM 861 C CA . LEU A 1 107 ? 14.600 4.444 -37.064 1.00 73.62 107 LEU A CA 1
ATOM 862 C C . LEU A 1 107 ? 15.875 4.652 -37.891 1.00 73.62 107 LEU A C 1
ATOM 864 O O . LEU A 1 107 ? 15.772 4.808 -39.105 1.00 73.62 107 LEU A O 1
ATOM 868 N N . THR A 1 108 ? 17.055 4.679 -37.266 1.00 71.31 108 THR A N 1
ATOM 869 C CA . THR A 1 108 ? 18.285 5.164 -37.925 1.00 71.31 108 THR A CA 1
ATOM 870 C C . THR A 1 108 ? 19.353 4.089 -38.083 1.00 71.31 108 THR A C 1
ATOM 872 O O . THR A 1 108 ? 20.137 4.152 -39.027 1.00 71.31 108 THR A O 1
ATOM 875 N N . ASP A 1 109 ? 19.397 3.098 -37.189 1.00 64.44 109 ASP A N 1
ATOM 876 C CA . ASP A 1 109 ? 20.404 2.044 -37.258 1.00 64.44 109 ASP A CA 1
ATOM 877 C C . ASP A 1 109 ? 19.894 0.869 -38.104 1.00 64.44 109 ASP A C 1
ATOM 879 O O . ASP A 1 109 ? 18.726 0.485 -38.037 1.00 64.44 109 ASP A O 1
ATOM 883 N N . THR A 1 110 ? 20.752 0.286 -38.937 1.00 67.31 110 THR A N 1
ATOM 884 C CA . THR A 1 110 ? 20.449 -0.863 -39.818 1.00 67.31 110 THR A CA 1
ATOM 885 C C . THR A 1 110 ? 21.227 -2.119 -39.416 1.00 67.31 110 THR A C 1
ATOM 887 O O . THR A 1 110 ? 20.989 -3.182 -39.985 1.00 67.31 110 THR A O 1
ATOM 890 N N . GLY A 1 111 ? 22.094 -2.033 -38.397 1.00 75.56 111 GLY A N 1
ATOM 891 C CA . GLY A 1 111 ? 22.907 -3.157 -37.922 1.00 75.56 111 GLY A CA 1
ATOM 892 C C . GLY A 1 111 ? 22.182 -4.146 -37.000 1.00 75.56 111 GLY A C 1
ATOM 893 O O . GLY A 1 111 ? 22.598 -5.298 -36.888 1.00 75.56 111 GLY A O 1
ATOM 894 N N . THR A 1 112 ? 21.086 -3.741 -36.349 1.00 79.56 112 THR A N 1
ATOM 895 C CA . THR A 1 112 ? 20.333 -4.610 -35.424 1.00 79.56 112 THR A CA 1
ATOM 896 C C . THR A 1 112 ? 19.288 -5.475 -36.141 1.00 79.56 112 THR A C 1
ATOM 898 O O . THR A 1 112 ? 18.492 -4.940 -36.919 1.00 79.56 112 THR A O 1
ATOM 901 N N . PRO A 1 113 ? 19.199 -6.788 -35.841 1.00 85.31 113 PRO A N 1
ATOM 902 C CA . PRO A 1 113 ? 18.186 -7.667 -36.421 1.00 85.31 113 PRO A CA 1
ATOM 903 C C . PRO A 1 113 ? 16.757 -7.195 -36.128 1.00 85.31 113 PRO A C 1
ATOM 905 O O . PRO A 1 113 ? 16.427 -6.814 -35.003 1.00 85.31 113 PRO A O 1
ATOM 908 N N . TRP A 1 114 ? 15.873 -7.280 -37.124 1.00 82.12 114 TRP A N 1
ATOM 909 C CA . TRP A 1 114 ? 14.503 -6.760 -37.031 1.00 82.12 114 TRP A CA 1
ATOM 910 C C . TRP A 1 114 ? 13.651 -7.433 -35.936 1.00 82.12 114 TRP A C 1
ATOM 912 O O . TRP A 1 114 ? 12.829 -6.768 -35.306 1.00 82.12 114 TRP A O 1
ATOM 922 N N . TRP A 1 115 ? 13.864 -8.725 -35.652 1.00 85.75 115 TRP A N 1
ATOM 923 C CA . TRP A 1 115 ? 13.134 -9.440 -34.593 1.00 85.75 115 TRP A CA 1
ATOM 924 C C . TRP A 1 115 ? 13.478 -8.926 -33.193 1.00 85.75 115 TRP A C 1
ATOM 926 O O . TRP A 1 115 ? 12.604 -8.874 -32.331 1.00 85.75 115 TRP A O 1
ATOM 936 N N . LEU A 1 116 ? 14.728 -8.508 -32.964 1.00 84.69 116 LEU A N 1
ATOM 937 C CA . LEU A 1 116 ? 15.149 -7.939 -31.686 1.00 84.69 116 LEU A CA 1
ATOM 938 C C . LEU A 1 116 ? 14.455 -6.592 -31.460 1.00 84.69 116 LEU A C 1
ATOM 940 O O . LEU A 1 116 ? 13.934 -6.351 -30.374 1.00 84.69 116 LEU A O 1
ATOM 944 N N . ARG A 1 117 ? 14.347 -5.763 -32.509 1.00 82.62 117 ARG A N 1
ATOM 945 C CA . ARG A 1 117 ? 13.605 -4.490 -32.464 1.00 82.62 117 ARG A CA 1
ATOM 946 C C . ARG A 1 117 ? 12.145 -4.703 -32.083 1.00 82.62 117 ARG A C 1
ATOM 948 O O . ARG A 1 117 ? 11.631 -4.002 -31.216 1.00 82.62 117 ARG A O 1
ATOM 955 N N . LEU A 1 118 ? 11.489 -5.690 -32.697 1.00 86.12 118 LEU A N 1
ATOM 956 C CA . LEU A 1 118 ? 10.106 -6.036 -32.366 1.00 86.12 118 LEU A CA 1
ATOM 957 C C . LEU A 1 118 ? 9.964 -6.592 -30.949 1.00 86.12 118 LEU A C 1
ATOM 959 O O . LEU A 1 118 ? 9.013 -6.232 -30.262 1.00 86.12 118 LEU A O 1
ATOM 963 N N . GLY A 1 119 ? 10.901 -7.429 -30.498 1.00 89.62 119 GLY A N 1
ATOM 964 C CA . GLY A 1 119 ? 10.902 -7.960 -29.136 1.00 89.62 119 GLY A CA 1
ATOM 965 C C . GLY A 1 119 ? 10.994 -6.851 -28.088 1.00 89.62 119 GLY A C 1
ATOM 966 O O . GLY A 1 119 ? 10.183 -6.801 -27.165 1.00 89.62 119 GLY A O 1
ATOM 967 N N . VAL A 1 120 ? 11.928 -5.914 -28.271 1.00 85.44 120 VAL A N 1
ATOM 968 C CA . VAL A 1 120 ? 12.104 -4.763 -27.375 1.00 85.44 120 VAL A CA 1
ATOM 969 C C . VAL A 1 120 ? 10.883 -3.839 -27.423 1.00 85.44 120 VAL A C 1
ATOM 971 O O . VAL A 1 120 ? 10.322 -3.514 -26.377 1.00 85.44 120 VAL A O 1
ATOM 974 N N . ALA A 1 121 ? 10.406 -3.470 -28.616 1.00 85.94 121 ALA A N 1
ATOM 975 C CA . ALA A 1 121 ? 9.217 -2.629 -28.765 1.00 85.94 121 ALA A CA 1
ATOM 976 C C . ALA A 1 121 ? 7.972 -3.271 -28.130 1.00 85.94 121 ALA A C 1
ATOM 978 O O . ALA A 1 121 ? 7.224 -2.601 -27.420 1.00 85.94 121 ALA A O 1
ATOM 979 N N . GLY A 1 122 ? 7.774 -4.576 -28.336 1.00 91.12 122 GLY A N 1
ATOM 980 C CA . GLY A 1 122 ? 6.684 -5.342 -27.739 1.00 91.12 122 GLY A CA 1
ATOM 981 C C . GLY A 1 122 ? 6.758 -5.391 -26.214 1.00 91.12 122 GLY A C 1
ATOM 982 O O . GLY A 1 122 ? 5.733 -5.230 -25.555 1.00 91.12 122 GLY A O 1
ATOM 983 N N . LEU A 1 123 ? 7.957 -5.539 -25.642 1.00 90.38 123 LEU A N 1
ATOM 984 C CA . LEU A 1 123 ? 8.166 -5.530 -24.192 1.00 90.38 123 LEU A CA 1
ATOM 985 C C . LEU A 1 123 ? 7.781 -4.178 -23.576 1.00 90.38 123 LEU A C 1
ATOM 987 O O . LEU A 1 123 ? 7.010 -4.139 -22.616 1.00 90.38 123 LEU A O 1
ATOM 991 N N . TYR A 1 124 ? 8.255 -3.068 -24.150 1.00 87.62 124 TYR A N 1
ATOM 992 C CA . TYR A 1 124 ? 7.920 -1.727 -23.658 1.00 87.62 124 TYR A CA 1
ATOM 993 C C . TYR A 1 124 ? 6.443 -1.374 -23.870 1.00 87.62 124 TYR A C 1
ATOM 995 O O . TYR A 1 124 ? 5.812 -0.831 -22.962 1.00 87.62 124 TYR A O 1
ATOM 1003 N N . LEU A 1 125 ? 5.862 -1.718 -25.025 1.00 90.69 125 LEU A N 1
ATOM 1004 C CA . LEU A 1 125 ? 4.429 -1.533 -25.274 1.00 90.69 125 LEU A CA 1
ATOM 1005 C C . LEU A 1 125 ? 3.578 -2.367 -24.313 1.00 90.69 125 LEU A C 1
ATOM 1007 O O . LEU A 1 125 ? 2.603 -1.857 -23.765 1.00 90.69 125 LEU A O 1
ATOM 1011 N N . GLY A 1 126 ? 3.959 -3.620 -24.061 1.00 94.75 126 GLY A N 1
ATOM 1012 C CA . GLY A 1 126 ? 3.290 -4.489 -23.096 1.00 94.75 126 GLY A CA 1
ATOM 1013 C C . GLY A 1 126 ? 3.318 -3.902 -21.686 1.00 94.75 126 GLY A C 1
ATOM 1014 O O . GLY A 1 126 ? 2.272 -3.793 -21.044 1.00 94.75 126 GLY A O 1
ATOM 1015 N N . LEU A 1 127 ? 4.488 -3.437 -21.234 1.00 92.56 127 LEU A N 1
ATOM 1016 C CA . LEU A 1 127 ? 4.638 -2.746 -19.952 1.00 92.56 127 LEU A CA 1
ATOM 1017 C C . LEU A 1 127 ? 3.744 -1.496 -19.880 1.00 92.56 127 LEU A C 1
ATOM 1019 O O . LEU A 1 127 ? 3.038 -1.303 -18.891 1.00 92.56 127 LEU A O 1
ATOM 1023 N N . ALA A 1 128 ? 3.730 -0.674 -20.934 1.00 91.88 128 ALA A N 1
ATOM 1024 C CA . ALA A 1 128 ? 2.917 0.537 -20.999 1.00 91.88 128 ALA A CA 1
ATOM 1025 C C . ALA A 1 128 ? 1.412 0.227 -20.933 1.00 91.88 128 ALA A C 1
ATOM 1027 O O . ALA A 1 128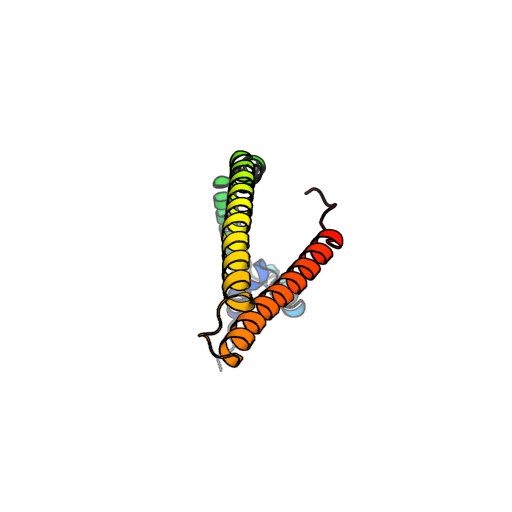 ? 0.682 0.873 -20.183 1.00 91.88 128 ALA A O 1
ATOM 1028 N N . VAL A 1 129 ? 0.937 -0.789 -21.659 1.00 96.00 129 VAL A N 1
ATOM 1029 C CA . VAL A 1 129 ? -0.472 -1.216 -21.633 1.00 96.00 129 VAL A CA 1
ATOM 1030 C C . VAL A 1 129 ? -0.869 -1.738 -20.252 1.00 96.00 129 VAL A C 1
ATOM 1032 O O . VAL A 1 129 ? -1.914 -1.342 -19.729 1.00 96.00 129 VAL A O 1
ATOM 1035 N N . LEU A 1 130 ? -0.038 -2.582 -19.630 1.00 95.50 130 LEU A N 1
ATOM 1036 C CA . LEU A 1 130 ? -0.280 -3.074 -18.270 1.00 95.50 130 LEU A CA 1
ATOM 1037 C C . LEU A 1 130 ? -0.324 -1.920 -17.263 1.00 95.50 130 LEU A C 1
ATOM 1039 O O . LEU A 1 130 ? -1.249 -1.847 -16.452 1.00 95.50 130 LEU A O 1
ATOM 1043 N N . PHE A 1 131 ? 0.619 -0.981 -17.360 1.00 94.00 131 PHE A N 1
ATOM 1044 C CA . PHE A 1 131 ? 0.646 0.208 -16.515 1.00 94.00 131 PHE A CA 1
ATOM 1045 C C . PHE A 1 131 ? -0.625 1.048 -16.677 1.00 94.00 131 PHE A C 1
ATOM 1047 O O . PHE A 1 131 ? -1.250 1.408 -15.681 1.00 94.00 131 PHE A O 1
ATOM 1054 N N . LEU A 1 132 ? -1.064 1.315 -17.911 1.00 95.31 132 LEU A N 1
ATOM 1055 C CA . LEU A 1 132 ? -2.293 2.066 -18.182 1.00 95.31 132 LEU A CA 1
ATOM 1056 C C . LEU A 1 132 ? -3.549 1.337 -17.685 1.00 95.31 132 LEU A C 1
ATOM 1058 O O . LEU A 1 132 ? -4.473 1.986 -17.188 1.00 95.31 132 LEU A O 1
ATOM 1062 N N . SER A 1 133 ? -3.583 0.005 -17.771 1.00 96.31 133 SER A N 1
ATOM 1063 C CA . SER A 1 133 ? -4.670 -0.815 -17.226 1.00 96.31 133 SER A CA 1
ATOM 1064 C C . SER A 1 133 ? -4.791 -0.635 -15.711 1.00 96.31 133 SER A C 1
ATOM 1066 O O . SER A 1 133 ? -5.852 -0.250 -15.208 1.00 96.31 133 SER A O 1
ATOM 1068 N N . VAL A 1 134 ? -3.681 -0.804 -14.989 1.00 94.94 134 VAL A N 1
ATOM 1069 C CA . VAL A 1 134 ? -3.634 -0.629 -13.530 1.00 94.94 134 VAL A CA 1
ATOM 1070 C C . VAL A 1 134 ? -3.909 0.822 -13.139 1.00 94.94 134 VAL A C 1
ATOM 1072 O O . VAL A 1 134 ? -4.663 1.081 -12.199 1.00 94.94 134 VAL A O 1
ATOM 1075 N N . LEU A 1 135 ? -3.366 1.794 -13.876 1.00 93.25 135 LEU A N 1
ATOM 1076 C CA . LEU A 1 135 ? -3.613 3.213 -13.635 1.00 93.25 135 LEU A CA 1
ATOM 1077 C C . LEU A 1 135 ? -5.103 3.541 -13.774 1.00 93.25 135 LEU A C 1
ATOM 1079 O O . LEU A 1 135 ? -5.675 4.196 -12.900 1.00 93.25 135 LEU A O 1
ATOM 1083 N N . ARG A 1 136 ? -5.763 3.036 -14.823 1.00 94.31 136 ARG A N 1
ATOM 1084 C CA . ARG A 1 136 ? -7.210 3.184 -15.010 1.00 94.31 136 ARG A CA 1
ATOM 1085 C C . ARG A 1 136 ? -7.979 2.563 -13.848 1.00 94.31 136 ARG A C 1
ATOM 1087 O O . ARG A 1 136 ? -8.853 3.226 -13.289 1.00 94.31 136 ARG A O 1
ATOM 1094 N N . GLN A 1 137 ? -7.644 1.332 -13.462 1.00 93.56 137 GLN A N 1
ATOM 1095 C CA . GLN A 1 137 ? -8.265 0.655 -12.319 1.00 93.56 137 GLN A CA 1
ATOM 1096 C C . GLN A 1 137 ? -8.122 1.487 -11.041 1.00 93.56 137 GLN A C 1
ATOM 1098 O O . GLN A 1 137 ? -9.100 1.708 -10.327 1.00 93.56 137 GLN A O 1
ATOM 1103 N N . ARG A 1 138 ? -6.928 2.030 -10.783 1.00 90.69 138 ARG A N 1
ATOM 1104 C CA . ARG A 1 138 ? -6.650 2.834 -9.591 1.00 90.69 138 ARG A CA 1
ATOM 1105 C C . ARG A 1 138 ? -7.397 4.166 -9.595 1.00 90.69 138 ARG A C 1
ATOM 1107 O O . ARG A 1 138 ? -7.897 4.573 -8.548 1.00 90.69 138 ARG A O 1
ATOM 1114 N N . ILE A 1 139 ? -7.502 4.839 -10.744 1.00 90.44 139 ILE A N 1
ATOM 1115 C CA . ILE A 1 139 ? -8.263 6.091 -10.879 1.00 90.44 139 ILE A CA 1
ATOM 1116 C C . ILE A 1 139 ? -9.754 5.844 -10.635 1.00 90.44 139 ILE A C 1
ATOM 1118 O O . ILE A 1 139 ? -10.381 6.622 -9.917 1.00 90.44 139 ILE A O 1
ATOM 1122 N N . VAL A 1 140 ? -10.319 4.771 -11.198 1.00 89.75 140 VAL A N 1
ATOM 1123 C CA . VAL A 1 140 ? -11.727 4.407 -10.979 1.00 89.75 140 VAL A CA 1
ATOM 1124 C C . VAL A 1 140 ? -11.961 4.072 -9.508 1.00 89.75 140 VAL A C 1
ATOM 1126 O O . VAL A 1 140 ? -12.826 4.682 -8.890 1.00 89.75 140 VAL A O 1
ATOM 1129 N N . ALA A 1 141 ? -11.133 3.212 -8.910 1.00 87.75 141 ALA A N 1
ATOM 1130 C CA . ALA A 1 141 ? -11.243 2.856 -7.496 1.00 87.75 141 ALA A CA 1
ATOM 1131 C C . ALA A 1 141 ? -11.198 4.090 -6.575 1.00 87.75 141 ALA A C 1
ATOM 1133 O O . ALA A 1 141 ? -12.015 4.211 -5.670 1.00 87.75 141 ALA A O 1
ATOM 1134 N N . ARG A 1 142 ? -10.315 5.063 -6.853 1.00 83.44 142 ARG A N 1
ATOM 1135 C CA . ARG A 1 142 ? -10.245 6.330 -6.097 1.00 83.44 142 ARG A CA 1
ATOM 1136 C C . ARG A 1 142 ? -11.493 7.209 -6.228 1.00 83.44 142 ARG A C 1
ATOM 1138 O O . ARG A 1 142 ? -11.739 8.040 -5.352 1.00 83.44 142 ARG A O 1
ATOM 1145 N N . LYS A 1 143 ? -12.236 7.111 -7.334 1.00 81.69 143 LYS A N 1
ATOM 1146 C CA . LYS A 1 143 ? -13.475 7.879 -7.547 1.00 81.69 143 LYS A CA 1
ATOM 1147 C C . LYS A 1 143 ? -14.686 7.204 -6.900 1.00 81.69 143 LYS A C 1
ATOM 1149 O O . LYS A 1 143 ? -15.568 7.918 -6.435 1.00 81.69 143 LYS A O 1
ATOM 1154 N N . THR A 1 144 ? -14.708 5.874 -6.850 1.00 79.75 144 THR A N 1
ATOM 1155 C CA . THR A 1 144 ? -15.850 5.073 -6.369 1.00 79.75 144 THR A CA 1
ATOM 1156 C C . THR A 1 144 ? -15.728 4.644 -4.903 1.00 79.75 144 THR A C 1
ATOM 1158 O O . THR A 1 144 ? -16.518 3.835 -4.424 1.00 79.75 144 THR A O 1
ATOM 1161 N N . ASP A 1 145 ? -14.747 5.170 -4.173 1.00 78.06 145 ASP A N 1
ATOM 1162 C CA . ASP A 1 145 ? -14.542 4.834 -2.767 1.00 78.06 145 ASP A CA 1
ATOM 1163 C C . ASP A 1 145 ? -15.671 5.400 -1.882 1.00 78.06 145 ASP A C 1
ATOM 1165 O O . ASP A 1 145 ? -15.807 6.617 -1.703 1.00 78.06 145 ASP A O 1
ATOM 1169 N N . LYS A 1 146 ? -16.489 4.493 -1.332 1.00 74.94 146 LYS A N 1
ATOM 1170 C CA . LYS A 1 146 ? -17.648 4.782 -0.473 1.00 74.94 146 LYS A CA 1
ATOM 1171 C C . LYS A 1 146 ? -17.253 5.511 0.815 1.00 74.94 146 LYS A C 1
ATOM 1173 O O . LYS A 1 146 ? -18.039 6.311 1.319 1.00 74.94 146 LYS A O 1
ATOM 1178 N N . TYR A 1 147 ? -16.047 5.272 1.327 1.00 70.31 147 TYR A N 1
ATOM 1179 C CA . TYR A 1 147 ? -15.598 5.796 2.618 1.00 70.31 147 TYR A CA 1
ATOM 1180 C C . TYR A 1 147 ? -14.917 7.162 2.511 1.00 70.31 147 TYR A C 1
ATOM 1182 O O . TYR A 1 147 ? -14.664 7.806 3.522 1.00 70.31 147 TYR A O 1
ATOM 1190 N N . LYS A 1 148 ? -14.712 7.680 1.293 1.00 61.84 148 LYS A N 1
ATOM 1191 C CA . LYS A 1 148 ? -14.055 8.976 1.055 1.00 61.84 148 LYS A CA 1
ATOM 1192 C C . LYS A 1 148 ? -14.753 10.177 1.717 1.00 61.84 148 LYS A C 1
ATOM 1194 O O . LYS A 1 148 ? -14.134 11.224 1.874 1.00 61.84 148 LYS A O 1
ATOM 1199 N N . LYS A 1 149 ? -16.045 10.066 2.047 1.00 66.75 149 LYS A N 1
ATOM 1200 C CA . LYS A 1 149 ? -16.851 11.155 2.634 1.00 66.75 149 LYS A CA 1
ATOM 1201 C C . LYS A 1 149 ? -17.120 10.996 4.131 1.00 66.75 149 LYS A C 1
ATOM 1203 O O . LYS A 1 149 ? -17.830 11.824 4.694 1.00 66.75 149 LYS A O 1
ATOM 1208 N N . VAL A 1 150 ? -16.607 9.942 4.758 1.00 67.56 150 VAL A N 1
ATOM 1209 C CA . VAL A 1 150 ? -16.797 9.712 6.190 1.00 67.56 150 VAL A CA 1
ATOM 1210 C C . VAL A 1 150 ? -15.579 10.298 6.899 1.00 67.56 150 VAL A C 1
ATOM 1212 O O . VAL A 1 150 ? -14.497 9.726 6.830 1.00 67.56 150 VAL A O 1
ATOM 1215 N N . ASN A 1 151 ? -15.738 11.476 7.506 1.00 50.25 151 ASN A N 1
ATOM 1216 C CA . ASN A 1 151 ? -14.762 11.973 8.476 1.00 50.25 151 ASN A CA 1
ATOM 1217 C C . ASN A 1 151 ? -14.959 11.155 9.760 1.00 50.25 151 ASN A C 1
ATOM 1219 O O . ASN A 1 151 ? -16.074 11.136 10.284 1.00 50.25 151 ASN A O 1
ATOM 1223 N N . LEU A 1 152 ? -13.916 10.438 10.182 1.00 53.94 152 LEU A N 1
ATOM 1224 C CA . LEU A 1 152 ? -13.811 9.829 11.511 1.00 53.94 152 LEU A CA 1
ATOM 1225 C C . LEU A 1 152 ? -13.558 10.916 12.558 1.00 53.94 152 LEU A C 1
ATOM 1227 O O . LEU A 1 152 ? -12.808 11.864 12.225 1.00 53.94 152 LEU A O 1
#